Protein AF-A0A6J1DM94-F1 (afdb_monomer_lite)

Foldseek 3Di:
DPVVVVVVLVVVQPPPPDPVCVVVNVLSVLLVVLLVCLVPDDDQDDDDPPDDPVSVVVNVSNVVSVVSNVVVVVVVVVVVLCVVCVPPPDPVVSVVVCCVVVNDDD

pLDDT: mean 76.9, std 18.56, range [35.22, 96.5]

Organism: Momordica charantia (NCBI:txid3673)

Structure (mmCIF, N/CA/C/O backbone):
data_AF-A0A6J1DM94-F1
#
_entry.id   AF-A0A6J1DM94-F1
#
loop_
_atom_site.group_PDB
_atom_site.id
_atom_site.type_symbol
_atom_site.label_atom_id
_atom_site.label_alt_id
_atom_site.label_comp_id
_atom_site.label_asym_id
_atom_site.label_entity_id
_atom_site.label_seq_id
_atom_site.pdbx_PDB_ins_code
_atom_site.Cartn_x
_atom_site.Cartn_y
_atom_site.Cartn_z
_atom_site.occupancy
_atom_site.B_iso_or_equiv
_atom_site.auth_seq_id
_atom_site.auth_comp_id
_atom_site.auth_asym_id
_atom_site.auth_atom_id
_atom_site.pdbx_PDB_model_num
ATOM 1 N N . MET A 1 1 ? -13.763 -8.717 -6.427 1.00 50.00 1 MET A N 1
ATOM 2 C CA . MET A 1 1 ? -12.291 -8.577 -6.478 1.00 50.00 1 MET A CA 1
ATOM 3 C C . MET A 1 1 ? -11.715 -8.924 -5.111 1.00 50.00 1 MET A C 1
ATOM 5 O O . MET A 1 1 ? -11.850 -8.107 -4.218 1.00 50.00 1 MET A O 1
ATOM 9 N N . SER A 1 2 ? -11.125 -10.109 -4.915 1.00 45.06 2 SER A N 1
ATOM 10 C CA . SER A 1 2 ? -10.173 -10.337 -3.800 1.00 45.06 2 SER A CA 1
ATOM 11 C C . SER A 1 2 ? -9.368 -11.639 -3.939 1.00 45.06 2 SER A C 1
ATOM 13 O O . SER A 1 2 ? -8.265 -11.728 -3.411 1.00 45.06 2 SER A O 1
ATOM 15 N N . THR A 1 3 ? -9.842 -12.625 -4.708 1.00 46.22 3 THR A N 1
ATOM 16 C CA . THR A 1 3 ? -9.218 -13.958 -4.782 1.00 46.22 3 THR A CA 1
ATOM 17 C C . THR A 1 3 ? -7.807 -13.959 -5.362 1.00 46.22 3 THR A C 1
ATOM 19 O O . THR A 1 3 ? -6.963 -14.667 -4.834 1.00 46.22 3 THR A O 1
ATOM 22 N N . PHE A 1 4 ? -7.517 -13.137 -6.377 1.00 50.00 4 PHE A N 1
ATOM 23 C CA . PHE A 1 4 ? -6.198 -13.104 -7.029 1.00 50.00 4 PHE A CA 1
ATOM 24 C C . PHE A 1 4 ? -5.082 -12.553 -6.125 1.00 50.00 4 PHE A C 1
ATOM 26 O O . PHE A 1 4 ? -3.965 -13.066 -6.113 1.00 50.00 4 PHE A O 1
ATOM 33 N N . LEU A 1 5 ? -5.383 -11.514 -5.338 1.00 48.44 5 LEU A N 1
ATOM 34 C CA . LEU A 1 5 ? -4.414 -10.933 -4.403 1.00 48.44 5 LEU A CA 1
ATOM 35 C C . LEU A 1 5 ? -4.188 -11.869 -3.214 1.00 48.44 5 LEU A C 1
ATOM 37 O O . LEU A 1 5 ? -3.045 -12.120 -2.848 1.00 48.44 5 LEU A O 1
ATOM 41 N N . ILE A 1 6 ? -5.262 -12.455 -2.676 1.00 50.78 6 ILE A N 1
ATOM 42 C CA . ILE A 1 6 ? -5.180 -13.443 -1.594 1.00 50.78 6 ILE A CA 1
ATOM 43 C C . ILE A 1 6 ? -4.394 -14.681 -2.049 1.00 50.78 6 ILE A C 1
ATOM 45 O O . ILE A 1 6 ? -3.519 -15.144 -1.321 1.00 50.78 6 ILE A O 1
ATOM 49 N N . SER A 1 7 ? -4.640 -15.188 -3.264 1.00 55.09 7 SER A N 1
ATOM 50 C CA . SER A 1 7 ? -3.922 -16.349 -3.801 1.00 55.09 7 SER A CA 1
ATOM 51 C C . SER A 1 7 ? -2.446 -16.058 -4.051 1.00 55.09 7 SER A C 1
ATOM 53 O O . SER A 1 7 ? -1.611 -16.916 -3.787 1.00 55.09 7 SER A O 1
ATOM 55 N N . ARG A 1 8 ? -2.100 -14.850 -4.518 1.00 54.44 8 ARG A N 1
ATOM 56 C CA . ARG A 1 8 ? -0.701 -14.467 -4.753 1.00 54.44 8 ARG A CA 1
ATOM 57 C C . ARG A 1 8 ? 0.070 -14.318 -3.444 1.00 54.44 8 ARG A C 1
ATOM 59 O O . ARG A 1 8 ? 1.171 -14.836 -3.322 1.00 54.44 8 ARG A O 1
ATOM 66 N N . ILE A 1 9 ? -0.550 -13.705 -2.436 1.00 52.97 9 ILE A N 1
ATOM 67 C CA . ILE A 1 9 ? 0.041 -13.594 -1.099 1.00 52.97 9 ILE A CA 1
ATOM 68 C C . ILE A 1 9 ? 0.187 -14.973 -0.431 1.00 52.97 9 ILE A C 1
ATOM 70 O O . ILE A 1 9 ? 1.148 -15.211 0.294 1.00 52.97 9 ILE A O 1
ATOM 74 N N . ALA A 1 10 ? -0.744 -15.901 -0.666 1.00 54.00 10 ALA A N 1
ATOM 75 C CA . ALA A 1 10 ? -0.627 -17.275 -0.181 1.00 54.00 10 ALA A CA 1
ATOM 76 C C . ALA A 1 10 ? 0.478 -18.073 -0.899 1.00 54.00 10 ALA A C 1
ATOM 78 O O . ALA A 1 10 ? 1.124 -18.902 -0.263 1.00 54.00 10 ALA A O 1
ATOM 79 N N . ALA A 1 11 ? 0.717 -17.817 -2.189 1.00 53.78 11 ALA A N 1
ATOM 80 C CA . ALA A 1 11 ? 1.763 -18.483 -2.967 1.00 53.78 11 ALA A CA 1
ATOM 81 C C . ALA A 1 11 ? 3.181 -18.094 -2.506 1.00 53.78 11 ALA A C 1
ATOM 83 O O . ALA A 1 11 ? 4.035 -18.969 -2.373 1.00 53.78 11 ALA A O 1
ATOM 84 N N . ASP A 1 12 ? 3.407 -16.823 -2.159 1.00 52.19 12 ASP A N 1
ATOM 85 C CA . ASP A 1 12 ? 4.698 -16.347 -1.630 1.00 52.19 12 ASP A CA 1
ATOM 86 C C . ASP A 1 12 ? 5.033 -16.916 -0.234 1.00 52.19 12 ASP A C 1
ATOM 88 O O . ASP A 1 12 ? 6.192 -16.920 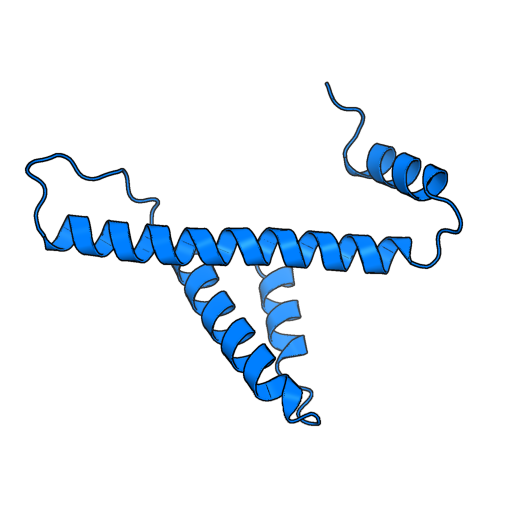0.181 1.00 52.19 12 ASP A O 1
ATOM 92 N N . LYS A 1 13 ? 4.045 -17.447 0.506 1.00 52.66 13 LYS A N 1
ATOM 93 C CA . LYS A 1 13 ? 4.226 -17.977 1.874 1.00 52.66 13 LYS A CA 1
ATOM 94 C C . LYS A 1 13 ? 4.994 -19.308 1.963 1.00 52.66 13 LYS A C 1
ATOM 96 O O . LYS A 1 13 ? 5.231 -19.759 3.083 1.00 52.66 13 LYS A O 1
ATOM 101 N N . LEU A 1 14 ? 5.374 -19.957 0.855 1.00 46.47 14 LEU A N 1
ATOM 102 C CA . LEU A 1 14 ? 5.842 -21.359 0.878 1.00 46.47 14 LEU A CA 1
ATOM 103 C C . LEU A 1 14 ? 7.280 -21.635 0.406 1.00 46.47 14 LEU A C 1
ATOM 105 O O . LEU A 1 14 ? 7.711 -22.786 0.459 1.00 46.47 14 LEU A O 1
ATOM 109 N N . THR A 1 15 ? 8.085 -20.637 0.036 1.00 44.75 15 THR A N 1
ATOM 110 C CA . THR A 1 15 ? 9.520 -20.865 -0.238 1.00 44.75 15 THR A CA 1
ATOM 111 C C . THR A 1 15 ? 10.370 -20.653 1.021 1.00 44.75 15 THR A C 1
ATOM 113 O O . THR A 1 15 ? 10.756 -19.538 1.365 1.00 44.75 15 THR A O 1
ATOM 116 N N . VAL A 1 16 ? 10.631 -21.766 1.712 1.00 41.66 16 VAL A N 1
ATOM 117 C CA . VAL A 1 16 ? 11.190 -21.928 3.075 1.00 41.66 16 VAL A CA 1
ATOM 118 C C . VAL A 1 16 ? 12.711 -21.675 3.229 1.00 41.66 16 VAL A C 1
ATOM 120 O O . VAL A 1 16 ? 13.234 -21.775 4.333 1.00 41.66 16 VAL A O 1
ATOM 123 N N . ASP A 1 17 ? 13.458 -21.285 2.194 1.00 39.88 17 ASP A N 1
ATOM 124 C CA . ASP A 1 17 ? 14.936 -21.409 2.204 1.00 39.88 17 ASP A CA 1
ATOM 125 C C . ASP A 1 17 ? 15.773 -20.184 2.664 1.00 39.88 17 ASP A C 1
ATOM 127 O O . ASP A 1 17 ? 16.960 -20.101 2.374 1.00 39.88 17 ASP A O 1
ATOM 131 N N . LYS A 1 18 ? 15.253 -19.165 3.366 1.00 44.81 18 LYS A N 1
ATOM 132 C CA . LYS A 1 18 ? 16.121 -18.016 3.742 1.00 44.81 18 LYS A CA 1
ATOM 133 C C . LYS A 1 18 ? 15.816 -17.451 5.134 1.00 44.81 18 LYS A C 1
ATOM 135 O O . LYS A 1 18 ? 14.758 -16.900 5.389 1.00 44.81 18 LYS A O 1
ATOM 140 N N . TYR A 1 19 ? 16.767 -17.536 6.065 1.00 38.94 19 TYR A N 1
AT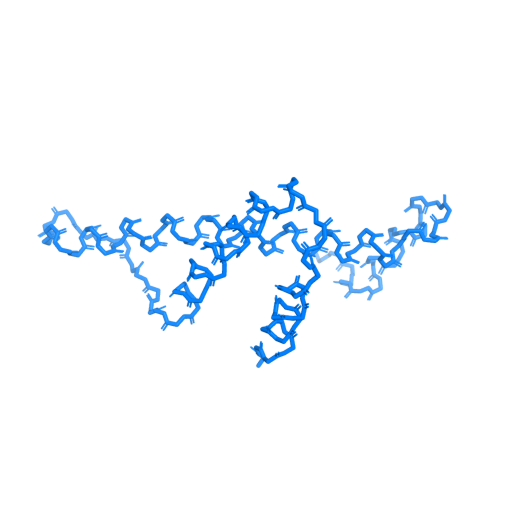OM 141 C CA . TYR A 1 19 ? 16.629 -17.017 7.441 1.00 38.94 19 TYR A CA 1
ATOM 142 C C . TYR A 1 19 ? 16.387 -15.483 7.552 1.00 38.94 19 TYR A C 1
ATOM 144 O O . TYR A 1 19 ? 15.648 -15.079 8.450 1.00 38.94 19 TYR A O 1
ATOM 152 N N . PRO A 1 20 ? 16.880 -14.607 6.639 1.00 44.25 20 PRO A N 1
ATOM 153 C CA . PRO A 1 20 ? 16.437 -13.204 6.549 1.00 44.25 20 PRO A CA 1
ATOM 154 C C . PRO A 1 20 ? 14.945 -13.065 6.210 1.00 44.25 20 PRO A C 1
ATOM 156 O O . PRO A 1 20 ? 14.306 -12.085 6.588 1.00 44.25 20 PRO A O 1
ATOM 159 N N . THR A 1 21 ? 14.388 -14.075 5.541 1.00 43.66 21 THR A N 1
ATOM 160 C CA . THR A 1 21 ? 12.999 -14.155 5.086 1.00 43.66 21 THR A CA 1
ATOM 161 C C . THR A 1 21 ? 12.031 -14.424 6.232 1.00 43.66 21 THR A C 1
ATOM 163 O O . THR A 1 21 ? 10.863 -14.094 6.102 1.00 43.66 21 THR A O 1
ATOM 166 N N . SER A 1 22 ? 12.464 -14.924 7.399 1.00 35.22 22 SER A N 1
ATOM 167 C CA . SER A 1 22 ? 11.537 -15.144 8.524 1.00 35.22 22 SER A CA 1
ATOM 168 C C . SER A 1 22 ? 10.988 -13.829 9.094 1.00 35.22 22 SER A C 1
ATOM 170 O O . SER A 1 22 ? 9.805 -13.754 9.423 1.00 35.22 22 SER A O 1
ATOM 172 N N . LYS A 1 23 ? 11.805 -12.762 9.128 1.00 38.06 23 LYS A N 1
ATOM 173 C CA . LYS A 1 23 ? 11.386 -11.419 9.564 1.00 38.06 23 LYS A CA 1
ATOM 174 C C . LYS A 1 23 ? 10.450 -10.772 8.544 1.00 38.06 23 LYS A C 1
ATOM 176 O O . LYS A 1 23 ? 9.450 -10.180 8.941 1.00 38.06 23 LYS A O 1
ATOM 181 N N . THR A 1 24 ? 10.736 -10.947 7.255 1.00 52.44 24 THR A N 1
ATOM 182 C CA . THR A 1 24 ? 9.884 -10.502 6.143 1.00 52.44 24 THR A CA 1
ATOM 183 C C . THR A 1 24 ? 8.576 -11.291 6.069 1.00 52.44 24 THR A C 1
ATOM 185 O O . THR A 1 24 ? 7.533 -10.707 5.798 1.00 52.44 24 THR A O 1
ATOM 188 N N . ASN A 1 25 ? 8.591 -12.582 6.402 1.00 47.12 25 ASN A N 1
ATOM 189 C CA . ASN A 1 25 ? 7.413 -13.448 6.443 1.00 47.12 25 ASN A CA 1
ATOM 190 C C . ASN A 1 25 ? 6.524 -13.127 7.640 1.00 47.12 25 ASN A C 1
ATOM 192 O O . ASN A 1 25 ? 5.314 -13.048 7.480 1.00 47.12 25 ASN A O 1
ATOM 196 N N . LEU A 1 26 ? 7.096 -12.880 8.823 1.00 54.56 26 LEU A N 1
ATOM 197 C CA . LEU A 1 26 ? 6.338 -12.405 9.984 1.00 54.56 26 LEU A CA 1
ATOM 198 C C . LEU A 1 26 ? 5.732 -11.029 9.720 1.00 54.56 26 LEU A C 1
ATOM 200 O O . LEU A 1 26 ? 4.552 -10.828 9.996 1.00 54.56 26 LEU A O 1
ATOM 204 N N . SER A 1 27 ? 6.494 -10.100 9.132 1.00 56.72 27 SER A N 1
ATOM 205 C CA . SER A 1 27 ? 5.945 -8.802 8.742 1.00 56.72 27 SER A CA 1
ATOM 206 C C . SER A 1 27 ? 4.872 -8.940 7.664 1.00 56.72 27 SER A C 1
ATOM 208 O O . SER A 1 27 ? 3.851 -8.279 7.767 1.00 56.72 27 SER A O 1
ATOM 210 N N . ALA A 1 28 ? 5.044 -9.830 6.683 1.00 61.19 28 ALA A N 1
ATOM 211 C CA . ALA A 1 28 ? 4.048 -10.085 5.647 1.00 61.19 28 ALA A CA 1
ATOM 212 C C . ALA A 1 28 ? 2.784 -10.742 6.220 1.00 61.19 28 ALA A C 1
ATOM 214 O O . ALA A 1 28 ? 1.685 -10.333 5.877 1.00 61.19 28 ALA A O 1
ATOM 215 N N . ILE A 1 29 ? 2.906 -11.710 7.133 1.00 60.91 29 ILE A N 1
ATOM 216 C CA . ILE A 1 29 ? 1.768 -12.362 7.797 1.00 60.91 29 ILE A CA 1
ATOM 217 C C . ILE A 1 29 ? 0.996 -11.362 8.661 1.00 60.91 29 ILE A C 1
ATOM 219 O O . ILE A 1 29 ? -0.225 -11.302 8.552 1.00 60.91 29 ILE A O 1
ATOM 223 N N . LEU A 1 30 ? 1.689 -10.556 9.472 1.00 65.50 30 LEU A N 1
ATOM 224 C CA . LEU A 1 30 ? 1.057 -9.517 10.292 1.00 65.50 30 LEU A CA 1
ATOM 225 C C . LEU A 1 30 ? 0.367 -8.460 9.425 1.00 65.50 30 LEU A C 1
ATOM 227 O O . LEU A 1 30 ? -0.726 -8.012 9.743 1.00 65.50 30 LEU A O 1
ATOM 231 N N . VAL A 1 31 ? 0.979 -8.098 8.300 1.00 71.81 31 VAL A N 1
ATOM 232 C CA . VAL A 1 31 ? 0.392 -7.173 7.332 1.00 71.81 31 VAL A CA 1
ATOM 233 C C . VAL A 1 31 ? -0.814 -7.781 6.614 1.00 71.81 31 VAL A C 1
ATOM 235 O O . VAL A 1 31 ? -1.756 -7.055 6.323 1.00 71.81 31 VAL A O 1
ATOM 238 N N . VAL A 1 32 ? -0.830 -9.093 6.361 1.00 77.00 32 VAL A N 1
ATOM 239 C CA . VAL A 1 32 ? -1.994 -9.798 5.801 1.00 77.00 32 VAL A CA 1
ATOM 240 C C . VAL A 1 32 ? -3.149 -9.845 6.787 1.00 77.00 32 VAL A C 1
ATOM 242 O O . VAL A 1 32 ? -4.285 -9.667 6.364 1.00 77.00 32 VAL A O 1
ATOM 245 N N . ASP A 1 33 ? -2.874 -10.058 8.073 1.00 82.25 33 ASP A N 1
ATOM 246 C CA . ASP A 1 33 ? -3.898 -10.032 9.121 1.00 82.25 33 ASP A CA 1
ATOM 247 C C . ASP A 1 33 ? -4.479 -8.622 9.295 1.00 82.25 33 ASP A C 1
ATOM 249 O O . ASP A 1 33 ? -5.692 -8.444 9.217 1.00 82.25 33 ASP A O 1
ATOM 253 N N . ASP A 1 34 ? -3.619 -7.600 9.401 1.00 86.12 34 ASP A N 1
ATOM 254 C CA . ASP A 1 34 ? -4.034 -6.192 9.465 1.00 86.12 34 ASP A CA 1
ATOM 255 C C . ASP A 1 34 ? -4.806 -5.772 8.193 1.00 86.12 3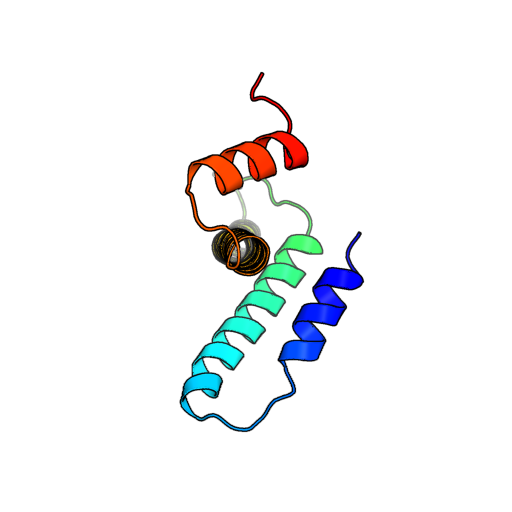4 ASP A C 1
ATOM 257 O O . ASP A 1 34 ? -5.802 -5.054 8.276 1.00 86.12 34 ASP A O 1
ATOM 261 N N . LEU A 1 35 ? -4.386 -6.237 7.008 1.00 84.12 35 LEU A N 1
ATOM 262 C CA . LEU A 1 35 ? -5.080 -5.985 5.743 1.00 84.12 35 LEU A CA 1
ATOM 263 C C . LEU A 1 35 ? -6.439 -6.687 5.698 1.00 84.12 35 LEU A C 1
ATOM 265 O O . LEU A 1 35 ? -7.422 -6.064 5.311 1.00 84.12 35 LEU A O 1
ATOM 269 N N . TYR A 1 36 ? -6.506 -7.959 6.091 1.00 87.12 36 TYR A N 1
ATOM 270 C CA . TYR A 1 36 ? -7.758 -8.709 6.146 1.00 87.12 36 TYR A CA 1
ATOM 271 C C . TYR A 1 36 ? -8.738 -8.032 7.101 1.00 87.12 36 TYR A C 1
ATOM 273 O O . TYR A 1 36 ? -9.852 -7.718 6.696 1.00 87.12 36 TYR A O 1
ATOM 281 N N . PHE A 1 37 ? -8.281 -7.699 8.309 1.00 87.75 37 PHE A N 1
ATOM 282 C CA . PHE A 1 37 ? -9.053 -6.976 9.311 1.00 87.75 37 PHE A CA 1
ATOM 283 C C . PHE A 1 37 ? -9.646 -5.674 8.754 1.00 87.75 37 PHE A C 1
ATOM 285 O O . PHE A 1 37 ? -10.842 -5.440 8.881 1.00 87.75 37 PHE A O 1
ATOM 292 N N . VAL A 1 38 ? -8.849 -4.847 8.071 1.00 89.50 38 VAL A N 1
ATOM 293 C CA . VAL A 1 38 ? -9.319 -3.573 7.490 1.00 89.50 38 VAL A CA 1
ATOM 294 C C . VAL A 1 38 ? -10.294 -3.774 6.325 1.00 89.50 38 VAL A C 1
ATOM 296 O O . VAL A 1 38 ? -11.152 -2.924 6.104 1.00 89.50 38 VAL A O 1
ATOM 299 N N . LEU A 1 39 ? -10.167 -4.870 5.571 1.00 85.50 39 LEU A N 1
ATOM 300 C CA . LEU A 1 39 ? -11.043 -5.183 4.438 1.00 85.50 39 LEU A CA 1
ATOM 301 C C . LEU A 1 39 ? -12.369 -5.832 4.855 1.00 85.50 39 LEU A C 1
ATOM 303 O O . LEU A 1 39 ? -13.337 -5.733 4.101 1.00 85.50 39 LEU A O 1
ATOM 307 N N . THR A 1 40 ? -12.419 -6.518 6.001 1.00 85.88 40 THR A N 1
ATOM 308 C CA . THR A 1 40 ? -13.630 -7.201 6.482 1.00 85.88 40 THR A CA 1
ATOM 309 C C . THR A 1 40 ? -14.400 -6.416 7.528 1.00 85.88 40 THR A C 1
ATOM 311 O O . THR A 1 40 ? -15.621 -6.539 7.594 1.00 85.88 40 THR A O 1
ATOM 314 N N . GLU A 1 41 ? -13.716 -5.624 8.351 1.00 85.75 41 GLU A N 1
ATOM 315 C CA . GLU A 1 41 ? -14.374 -4.786 9.347 1.00 85.75 41 GLU A CA 1
ATOM 316 C C . GLU A 1 41 ? -14.955 -3.525 8.711 1.00 85.75 41 GLU A C 1
ATOM 318 O O . GLU A 1 41 ? -14.364 -2.917 7.815 1.00 85.75 41 GLU A O 1
ATOM 323 N N . ALA A 1 42 ? -16.115 -3.099 9.212 1.00 77.88 42 ALA A N 1
ATOM 324 C CA . ALA A 1 42 ? -16.730 -1.855 8.776 1.00 77.88 42 ALA A CA 1
ATOM 325 C C . ALA A 1 42 ? -15.789 -0.665 9.029 1.00 77.88 42 ALA A C 1
ATOM 327 O O . ALA A 1 42 ? -15.103 -0.595 10.051 1.00 77.88 42 ALA A O 1
ATOM 328 N N . TYR A 1 43 ? -15.796 0.305 8.112 1.00 78.75 43 TYR A N 1
ATOM 329 C CA . TYR A 1 43 ? -15.105 1.573 8.324 1.00 78.75 43 TYR A CA 1
ATOM 330 C C . TYR A 1 43 ? -15.641 2.247 9.592 1.00 78.75 43 TYR A C 1
ATOM 332 O O . TYR A 1 43 ? -16.820 2.603 9.672 1.00 78.75 43 TYR A O 1
ATOM 340 N N . LEU A 1 44 ? -14.770 2.431 10.583 1.00 80.25 44 LEU A N 1
ATOM 341 C CA . LEU A 1 44 ? -15.126 3.104 11.826 1.00 80.25 44 LEU A CA 1
ATOM 342 C C . LEU A 1 44 ? -14.987 4.618 11.645 1.00 80.25 44 LEU A C 1
ATOM 344 O O . LEU A 1 44 ? -13.905 5.129 11.349 1.00 80.25 44 LEU A O 1
ATOM 348 N N . LYS A 1 45 ? -16.086 5.349 11.858 1.00 84.25 45 LYS A N 1
ATOM 349 C CA . LYS A 1 45 ? -16.057 6.811 11.981 1.00 84.25 45 LYS A CA 1
ATOM 350 C C . LYS A 1 45 ? -15.273 7.194 13.241 1.00 84.25 45 LYS A C 1
ATOM 352 O O . LYS A 1 45 ? -15.304 6.466 14.233 1.00 84.25 45 LYS A O 1
ATOM 357 N N . ALA A 1 46 ? -14.599 8.344 13.199 1.00 89.19 46 ALA A N 1
ATOM 358 C CA . ALA A 1 46 ? -13.938 8.891 14.377 1.00 89.19 46 ALA A CA 1
ATOM 359 C C . ALA A 1 46 ? -14.940 9.011 15.546 1.00 89.19 46 ALA A C 1
ATOM 361 O O . ALA A 1 46 ? -16.042 9.529 15.332 1.00 89.19 46 ALA A O 1
ATOM 362 N N . PRO A 1 47 ? -14.586 8.514 16.744 1.00 89.88 47 PRO A N 1
ATOM 363 C CA . PRO A 1 47 ? -15.457 8.578 17.909 1.00 89.88 47 PRO A CA 1
ATOM 364 C C . PRO A 1 47 ? -15.712 10.026 18.344 1.00 89.88 47 PRO A C 1
ATOM 366 O O . PRO A 1 47 ? -14.830 10.880 18.236 1.00 89.88 47 PRO A O 1
ATOM 369 N N . GLU A 1 48 ? -16.916 10.287 18.856 1.00 92.12 48 GLU A N 1
ATOM 370 C CA . GLU A 1 48 ? -17.263 11.559 19.499 1.00 92.12 48 GLU A CA 1
ATOM 371 C C . GLU A 1 48 ? -16.599 11.678 20.882 1.00 92.12 48 GLU A C 1
ATOM 373 O O . GLU A 1 48 ? -16.091 10.700 21.436 1.00 92.12 48 GLU A O 1
ATOM 378 N N . SER A 1 49 ? -16.562 12.888 21.447 1.00 90.25 49 SER A N 1
ATOM 379 C CA . SER A 1 49 ? -15.844 13.161 22.703 1.00 90.25 49 SER A CA 1
ATOM 380 C C . SER A 1 49 ? -16.390 12.402 23.918 1.00 90.25 49 SER A C 1
ATOM 382 O O . SER A 1 49 ? -15.669 12.224 24.896 1.00 90.25 49 SER A O 1
ATOM 384 N N . ASP A 1 50 ? -17.648 11.971 23.868 1.00 93.75 50 ASP A N 1
ATOM 385 C CA . ASP A 1 50 ? -18.339 11.196 24.902 1.00 93.75 50 ASP A CA 1
ATOM 386 C C . ASP A 1 50 ? -18.332 9.677 24.630 1.00 93.75 50 ASP A C 1
ATOM 388 O O . ASP A 1 50 ? -18.928 8.901 25.382 1.00 93.75 50 ASP A O 1
ATOM 392 N N . ALA A 1 51 ? -17.633 9.226 23.582 1.00 91.81 51 ALA A N 1
ATOM 393 C CA . ALA A 1 51 ? -17.579 7.8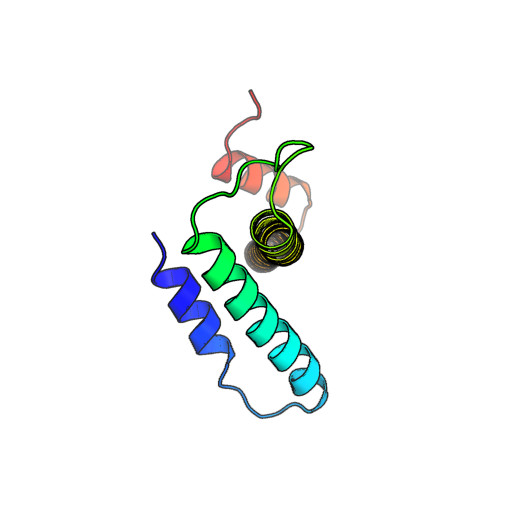21 23.214 1.00 91.81 51 ALA A CA 1
ATOM 394 C C . ALA A 1 51 ? -16.960 6.946 24.315 1.00 91.81 51 ALA A C 1
ATOM 396 O O . ALA A 1 51 ? -16.021 7.314 25.029 1.00 91.81 51 ALA A O 1
ATOM 397 N N . THR A 1 52 ? -17.461 5.714 24.419 1.00 94.75 52 THR A N 1
ATOM 398 C CA . THR A 1 52 ? -16.933 4.748 25.386 1.00 94.75 52 THR A CA 1
ATOM 399 C C . THR A 1 52 ? -15.489 4.362 25.057 1.00 94.75 52 THR A C 1
ATOM 401 O O . THR A 1 52 ? -15.084 4.301 23.893 1.00 94.75 52 THR A O 1
ATOM 404 N N . LYS A 1 53 ? -14.716 3.982 26.085 1.00 94.31 53 LYS A N 1
ATOM 405 C CA . LYS A 1 53 ? -13.342 3.473 25.907 1.00 94.31 53 LYS A CA 1
ATOM 406 C C . LYS A 1 53 ? -13.262 2.300 24.925 1.00 94.31 53 LYS A C 1
ATOM 408 O O . LYS A 1 53 ? -12.262 2.167 24.228 1.00 94.31 53 LYS A O 1
ATOM 413 N N . PHE A 1 54 ? -14.302 1.468 24.867 1.00 92.19 54 PHE A N 1
ATOM 414 C CA . PHE A 1 54 ? -14.381 0.348 23.931 1.00 92.19 54 PHE A CA 1
ATOM 415 C C . PHE A 1 54 ? -14.418 0.830 22.475 1.00 92.19 54 PHE A C 1
ATOM 417 O O . PHE A 1 54 ? -13.630 0.359 21.657 1.00 92.19 54 PHE A O 1
ATOM 424 N N . VAL A 1 55 ? -15.272 1.812 22.167 1.00 89.88 55 VAL A N 1
ATOM 425 C CA . VAL A 1 55 ? -15.378 2.400 20.822 1.00 89.88 55 VAL A CA 1
ATOM 426 C C . VAL A 1 55 ? -14.067 3.085 20.431 1.00 89.88 55 VAL A C 1
ATOM 428 O O . VAL A 1 55 ? -13.558 2.855 19.335 1.00 89.88 55 VAL A O 1
ATOM 431 N N . CYS A 1 56 ? -13.464 3.850 21.346 1.00 92.38 56 CYS A N 1
ATOM 432 C CA . CYS A 1 56 ? -12.164 4.479 21.109 1.00 92.38 56 CYS A CA 1
ATOM 433 C C . CYS A 1 56 ? -11.054 3.448 20.851 1.00 92.38 56 CYS A C 1
ATOM 435 O O . CYS A 1 56 ? -10.260 3.625 19.931 1.00 92.38 56 CYS A O 1
ATOM 437 N N . GLY A 1 57 ? -11.017 2.351 21.615 1.00 93.50 57 GLY A N 1
ATOM 438 C CA . GLY A 1 57 ? -10.038 1.277 21.428 1.00 93.50 57 GLY A CA 1
ATOM 439 C C . GLY A 1 57 ? -10.215 0.515 20.111 1.00 93.50 57 GLY A C 1
ATOM 440 O O . GLY A 1 57 ? -9.228 0.188 19.452 1.00 93.50 57 GLY A O 1
ATOM 441 N N . ALA A 1 58 ? -11.459 0.270 19.689 1.00 91.06 58 ALA A N 1
ATOM 442 C CA . ALA A 1 58 ? -11.749 -0.339 18.392 1.00 91.06 58 ALA A CA 1
ATOM 443 C C . ALA A 1 58 ? -11.296 0.565 17.232 1.00 91.06 58 ALA A C 1
ATOM 445 O O . ALA A 1 58 ? -10.644 0.092 16.299 1.00 91.06 58 ALA A O 1
ATOM 446 N N . TYR A 1 59 ? -11.573 1.870 17.325 1.00 92.88 59 TYR A N 1
ATOM 447 C CA . TYR A 1 59 ? -11.125 2.858 16.345 1.00 92.88 59 TYR A CA 1
ATOM 448 C C . TYR A 1 59 ? -9.592 2.961 16.279 1.00 92.88 59 TYR A C 1
ATOM 450 O O . TYR A 1 59 ? -9.020 2.945 15.189 1.00 92.88 59 TYR A O 1
ATOM 458 N N . ASP A 1 60 ? -8.902 3.005 17.421 1.00 93.69 60 ASP A N 1
ATOM 459 C CA . ASP A 1 60 ? -7.433 3.038 17.471 1.00 93.69 60 ASP A CA 1
ATOM 460 C C . ASP A 1 60 ? -6.809 1.783 16.834 1.00 93.69 60 ASP A C 1
ATOM 462 O O . ASP A 1 60 ? -5.929 1.869 15.973 1.00 93.69 60 ASP A O 1
ATOM 466 N N . ARG A 1 61 ? -7.336 0.594 17.160 1.00 92.38 61 ARG A N 1
ATOM 467 C CA . ARG A 1 61 ? -6.893 -0.658 16.529 1.00 92.38 61 ARG A CA 1
ATOM 468 C C . ARG A 1 61 ? -7.073 -0.611 15.012 1.00 92.38 61 ARG A C 1
ATOM 470 O O . ARG A 1 61 ? -6.145 -0.956 14.279 1.00 92.38 61 ARG A O 1
ATOM 477 N N . TRP A 1 62 ? -8.247 -0.189 14.545 1.00 93.75 62 TRP A N 1
ATOM 478 C CA . TRP A 1 62 ? -8.557 -0.127 13.119 1.00 93.75 62 TRP A CA 1
ATOM 479 C C . TRP A 1 62 ? -7.696 0.889 12.378 1.00 93.75 62 TRP A C 1
ATOM 481 O O . TRP A 1 62 ? -7.131 0.564 11.338 1.00 93.75 62 TRP A O 1
ATOM 491 N N . THR A 1 63 ? -7.497 2.087 12.924 1.00 92.81 63 THR A N 1
ATOM 492 C CA . THR A 1 63 ? -6.640 3.108 12.299 1.00 92.81 63 THR A CA 1
ATOM 493 C C . THR A 1 63 ? -5.177 2.672 12.215 1.00 92.81 63 THR A C 1
ATOM 495 O O . THR A 1 63 ? -4.518 2.915 11.194 1.00 92.81 63 THR A O 1
ATOM 498 N N . LYS A 1 64 ? -4.669 1.961 13.229 1.00 91.75 64 LYS A N 1
ATOM 499 C CA . LYS A 1 64 ? -3.323 1.376 13.213 1.00 91.75 64 LYS A CA 1
ATOM 500 C C . LYS A 1 64 ? -3.183 0.274 12.160 1.00 91.75 64 LYS A C 1
ATOM 502 O O . LYS A 1 64 ? -2.201 0.278 11.415 1.00 91.75 64 LYS A O 1
ATOM 507 N N . ALA A 1 65 ? -4.155 -0.634 12.072 1.00 90.62 65 ALA A N 1
ATOM 508 C CA . ALA A 1 65 ? -4.185 -1.676 11.045 1.00 90.62 65 ALA A CA 1
ATOM 509 C C . ALA A 1 65 ? -4.283 -1.062 9.636 1.00 90.62 65 ALA A C 1
ATOM 511 O O . ALA A 1 65 ? -3.478 -1.382 8.763 1.00 90.62 65 ALA A O 1
ATOM 512 N N . ASN A 1 66 ? -5.174 -0.085 9.441 1.00 91.00 66 ASN A N 1
ATOM 513 C CA . ASN A 1 66 ? -5.358 0.627 8.176 1.00 91.00 66 ASN A CA 1
ATOM 514 C C . ASN A 1 66 ? -4.083 1.348 7.726 1.00 91.00 66 ASN A C 1
ATOM 516 O O . ASN A 1 66 ? -3.715 1.285 6.556 1.00 91.00 66 ASN A O 1
ATOM 520 N N . SER A 1 67 ? -3.362 1.993 8.645 1.00 90.06 67 SER A N 1
ATOM 521 C CA . SER A 1 67 ? -2.098 2.664 8.311 1.00 90.06 67 SER A CA 1
ATOM 522 C C . SER A 1 67 ? -1.058 1.687 7.750 1.00 90.06 67 SER A C 1
ATOM 524 O O . SER A 1 67 ? -0.409 1.984 6.746 1.00 90.06 67 SER A O 1
ATOM 526 N N . LYS A 1 68 ? -0.939 0.493 8.343 1.00 86.00 68 LYS A N 1
ATOM 527 C CA . LYS A 1 68 ? -0.036 -0.556 7.850 1.00 86.00 68 LYS A CA 1
ATOM 528 C C . LYS A 1 68 ? -0.518 -1.160 6.530 1.00 86.00 68 LYS A C 1
ATOM 530 O O . LYS A 1 68 ? 0.278 -1.319 5.607 1.00 86.00 68 LYS A O 1
ATOM 535 N N . ALA A 1 69 ? -1.814 -1.454 6.427 1.00 85.12 69 ALA A N 1
ATOM 536 C CA . ALA A 1 69 ? -2.429 -2.009 5.226 1.00 85.12 69 ALA A CA 1
ATOM 537 C C . ALA A 1 69 ? -2.229 -1.080 4.017 1.00 85.12 69 ALA A C 1
ATOM 539 O O . ALA A 1 69 ? -1.817 -1.533 2.950 1.00 85.12 69 ALA A O 1
ATOM 540 N N . ARG A 1 70 ? -2.419 0.236 4.198 1.00 87.62 70 ARG A N 1
ATOM 541 C CA . ARG A 1 70 ? -2.156 1.251 3.165 1.00 87.62 70 ARG A CA 1
ATOM 542 C C . ARG A 1 70 ? -0.707 1.237 2.692 1.00 87.62 70 ARG A C 1
ATOM 544 O O . ARG A 1 70 ? -0.472 1.239 1.487 1.00 87.62 70 ARG A O 1
ATOM 551 N N . PHE A 1 71 ? 0.252 1.212 3.619 1.00 83.44 71 PHE A N 1
ATOM 552 C CA . PHE A 1 71 ? 1.672 1.156 3.267 1.00 83.44 71 PHE A CA 1
ATOM 553 C C . PHE A 1 71 ? 1.995 -0.093 2.441 1.00 83.44 71 PHE A C 1
ATOM 555 O O . PHE A 1 71 ? 2.664 0.003 1.416 1.00 83.44 71 PHE A O 1
ATOM 562 N N . TYR A 1 72 ? 1.463 -1.249 2.839 1.00 81.88 72 TYR A N 1
ATOM 563 C CA . TYR A 1 72 ? 1.683 -2.494 2.112 1.00 81.88 72 TYR A CA 1
ATOM 564 C C . TYR A 1 72 ? 1.063 -2.501 0.719 1.00 81.88 72 TYR A C 1
ATOM 566 O O . TYR A 1 72 ? 1.732 -2.886 -0.235 1.00 81.88 72 TYR A O 1
ATOM 574 N N . VAL A 1 73 ? -0.188 -2.051 0.577 1.00 80.88 73 VAL A N 1
ATOM 575 C CA . VAL A 1 73 ? -0.844 -1.966 -0.735 1.00 80.88 73 VAL A CA 1
ATOM 576 C C . VAL A 1 73 ? -0.008 -1.101 -1.676 1.00 80.88 73 VAL A C 1
ATOM 578 O O . VAL A 1 73 ? 0.312 -1.546 -2.777 1.00 80.88 73 VAL A O 1
ATOM 581 N N . LEU A 1 74 ? 0.432 0.078 -1.224 1.00 83.94 74 LEU A N 1
ATOM 582 C CA . LEU A 1 74 ? 1.286 0.962 -2.020 1.00 83.94 74 LEU A CA 1
ATOM 583 C C . LEU A 1 74 ? 2.634 0.318 -2.364 1.00 83.94 74 LEU A C 1
ATOM 585 O O . LEU A 1 74 ? 3.032 0.343 -3.525 1.00 83.94 74 LEU A O 1
ATOM 589 N N . ALA A 1 75 ? 3.309 -0.302 -1.394 1.00 79.44 75 ALA A N 1
ATOM 590 C CA . ALA A 1 75 ? 4.571 -0.999 -1.633 1.00 79.44 75 ALA A CA 1
ATOM 591 C C . ALA A 1 75 ? 4.412 -2.142 -2.650 1.00 79.44 75 ALA A C 1
ATOM 593 O O . ALA A 1 75 ? 5.228 -2.275 -3.555 1.00 79.44 75 ALA A O 1
ATOM 594 N N . SER A 1 76 ? 3.331 -2.920 -2.548 1.00 78.69 76 SER A N 1
ATOM 595 C CA . SER A 1 76 ? 3.045 -4.032 -3.459 1.00 78.69 76 SER A CA 1
ATOM 596 C C . SER A 1 76 ? 2.725 -3.567 -4.883 1.00 78.69 76 SER A C 1
ATOM 598 O O . SER A 1 76 ? 3.144 -4.210 -5.841 1.00 78.69 76 SER A O 1
ATOM 600 N N . ILE A 1 77 ? 2.021 -2.440 -5.044 1.00 82.19 77 ILE A N 1
ATOM 601 C CA . ILE A 1 77 ? 1.770 -1.837 -6.359 1.00 82.19 77 ILE A CA 1
ATOM 602 C C . ILE A 1 77 ? 3.091 -1.356 -6.955 1.00 82.19 77 ILE A C 1
ATOM 604 O O . ILE A 1 77 ? 3.378 -1.670 -8.107 1.00 82.19 77 ILE A O 1
ATOM 608 N N . SER A 1 78 ? 3.912 -0.651 -6.171 1.00 81.50 78 SER A N 1
ATOM 609 C CA . SER A 1 78 ? 5.231 -0.188 -6.610 1.00 81.50 78 SER A CA 1
ATOM 610 C C . SER A 1 78 ? 6.130 -1.342 -7.046 1.00 81.50 78 SER A C 1
ATOM 612 O O . SER A 1 78 ? 6.752 -1.247 -8.097 1.00 81.50 78 SER A O 1
ATOM 614 N N . ASP A 1 79 ? 6.157 -2.445 -6.295 1.00 80.50 79 ASP A N 1
ATOM 615 C CA . ASP A 1 79 ? 6.927 -3.643 -6.638 1.00 80.50 79 ASP A CA 1
ATOM 616 C C . ASP A 1 79 ? 6.438 -4.294 -7.943 1.00 80.50 79 ASP A C 1
ATOM 618 O O . ASP A 1 79 ? 7.224 -4.580 -8.844 1.00 80.50 79 ASP A O 1
ATOM 622 N N . VAL A 1 80 ? 5.122 -4.446 -8.118 1.00 82.31 80 VAL A N 1
ATOM 623 C CA . VAL A 1 80 ? 4.552 -4.974 -9.370 1.00 82.31 80 VAL A CA 1
ATOM 624 C C . VAL A 1 80 ? 4.863 -4.071 -10.558 1.00 82.31 80 VAL A C 1
ATOM 626 O O . VAL A 1 80 ? 5.174 -4.571 -11.640 1.00 82.31 80 VAL A O 1
ATOM 629 N N . LEU A 1 81 ? 4.776 -2.750 -10.382 1.00 87.19 81 LEU A N 1
ATOM 630 C CA . LEU A 1 81 ? 5.119 -1.800 -11.433 1.00 87.19 81 LEU A CA 1
ATOM 631 C C . LEU A 1 81 ? 6.615 -1.854 -11.746 1.00 87.19 81 LEU A C 1
ATOM 633 O O . LEU A 1 81 ? 6.957 -1.910 -12.922 1.00 87.19 81 LEU A O 1
ATOM 637 N N . ALA A 1 82 ? 7.488 -1.911 -10.742 1.00 85.75 82 ALA A N 1
ATOM 638 C CA . ALA A 1 82 ? 8.927 -2.041 -10.945 1.00 85.75 82 ALA A CA 1
ATOM 639 C C . ALA A 1 82 ? 9.258 -3.304 -11.755 1.00 85.75 82 ALA A C 1
ATOM 641 O O . ALA A 1 82 ? 9.875 -3.197 -12.811 1.00 85.75 82 ALA A O 1
ATOM 642 N N . ASN A 1 83 ? 8.738 -4.465 -11.345 1.00 84.62 83 ASN A N 1
ATOM 643 C CA . ASN A 1 83 ? 8.941 -5.734 -12.049 1.00 84.62 83 ASN A CA 1
ATOM 644 C C . ASN A 1 83 ? 8.402 -5.701 -13.490 1.00 84.62 83 ASN A C 1
ATOM 646 O O . ASN A 1 83 ? 9.054 -6.157 -14.425 1.00 84.62 83 ASN A O 1
ATOM 650 N N . LYS A 1 84 ? 7.214 -5.123 -13.714 1.00 88.50 84 LYS A N 1
ATOM 651 C CA . LYS A 1 84 ? 6.616 -5.040 -15.058 1.00 88.50 84 LYS A CA 1
ATOM 652 C C . LYS A 1 84 ? 7.411 -4.147 -16.018 1.00 88.50 84 LYS A C 1
ATOM 654 O O . LYS A 1 84 ? 7.343 -4.352 -17.228 1.00 88.50 84 LYS A O 1
ATOM 659 N N . HIS A 1 85 ? 8.128 -3.156 -15.494 1.00 93.62 85 HIS A N 1
ATOM 660 C CA . HIS A 1 85 ? 8.855 -2.167 -16.291 1.00 93.62 85 HIS A CA 1
ATOM 661 C C . HIS A 1 85 ? 10.379 -2.345 -16.214 1.00 93.62 85 HIS A C 1
ATOM 663 O O . HIS A 1 85 ? 11.101 -1.536 -16.787 1.00 93.62 85 HIS A O 1
ATOM 669 N N . GLU A 1 86 ? 10.871 -3.411 -15.574 1.00 92.56 86 GLU A N 1
ATOM 670 C CA . GLU A 1 86 ? 12.303 -3.701 -15.400 1.00 92.56 86 GLU A CA 1
ATOM 671 C C . GLU A 1 86 ? 13.050 -3.792 -16.740 1.00 92.56 86 GLU A C 1
ATOM 673 O O . GLU A 1 86 ? 14.185 -3.344 -16.865 1.00 92.56 86 GLU A O 1
ATOM 678 N N . ILE A 1 87 ? 12.384 -4.315 -17.774 1.00 93.00 87 ILE A N 1
ATOM 679 C CA . ILE A 1 87 ? 12.954 -4.472 -19.120 1.00 93.00 87 ILE A CA 1
ATOM 680 C C . ILE A 1 87 ? 12.966 -3.174 -19.944 1.00 93.00 87 ILE A C 1
ATOM 682 O O . ILE A 1 87 ? 13.473 -3.161 -21.067 1.00 93.00 87 ILE A O 1
ATOM 686 N N . MET A 1 88 ? 12.364 -2.092 -19.443 1.00 95.56 88 MET A N 1
ATOM 687 C CA . MET A 1 88 ? 12.321 -0.818 -20.156 1.00 95.56 88 MET A CA 1
ATOM 688 C C . MET A 1 88 ? 13.620 -0.049 -19.941 1.00 95.56 88 MET A C 1
ATOM 690 O O . MET A 1 88 ? 14.075 0.150 -18.821 1.00 95.56 88 MET A O 1
ATOM 694 N N . ILE A 1 89 ? 14.206 0.421 -21.041 1.00 94.50 89 ILE A N 1
ATOM 695 C CA . ILE A 1 89 ? 15.550 1.008 -21.044 1.00 94.50 89 ILE A CA 1
ATOM 696 C C . ILE A 1 89 ? 15.517 2.468 -20.582 1.00 94.50 89 ILE A C 1
ATOM 698 O O . ILE A 1 89 ? 16.477 2.969 -20.002 1.00 94.50 89 ILE A O 1
ATOM 702 N N . THR A 1 90 ? 14.419 3.177 -20.854 1.00 96.50 90 THR A N 1
ATOM 703 C CA . THR A 1 90 ? 14.321 4.619 -20.603 1.00 96.50 90 THR A CA 1
ATOM 704 C C . THR A 1 90 ? 13.152 4.960 -19.693 1.00 96.50 90 THR A C 1
ATOM 706 O O . THR A 1 90 ? 12.068 4.386 -19.798 1.00 96.50 90 THR A O 1
ATOM 709 N N . ALA A 1 91 ? 13.330 5.993 -18.867 1.00 94.94 91 ALA A N 1
ATOM 710 C CA . ALA A 1 91 ? 12.242 6.560 -18.072 1.00 94.94 91 ALA A CA 1
ATOM 711 C C . ALA A 1 91 ? 11.058 7.028 -18.943 1.00 94.94 91 ALA A C 1
ATOM 713 O O . ALA A 1 91 ? 9.911 6.959 -18.511 1.00 94.94 91 ALA A O 1
ATOM 714 N N . LEU A 1 92 ? 11.313 7.447 -20.191 1.00 95.25 92 LEU A N 1
ATOM 715 C CA . LEU A 1 92 ? 10.270 7.845 -21.139 1.00 95.25 92 LEU A CA 1
ATOM 716 C C . LEU A 1 92 ? 9.329 6.680 -21.493 1.00 95.25 92 LEU A C 1
ATOM 718 O O . LEU A 1 92 ? 8.117 6.866 -21.529 1.00 95.25 92 LEU A O 1
ATOM 722 N N . GLN A 1 93 ? 9.867 5.476 -21.710 1.00 95.56 93 GLN A N 1
ATOM 723 C CA . GLN A 1 93 ? 9.056 4.277 -21.963 1.00 95.56 93 GLN A CA 1
ATOM 724 C C . GLN A 1 93 ? 8.180 3.924 -20.756 1.00 95.56 93 GLN A C 1
ATOM 726 O O . GLN A 1 93 ? 7.004 3.613 -20.931 1.00 95.56 93 GLN A O 1
ATOM 731 N N . ILE A 1 94 ? 8.725 4.049 -19.541 1.00 94.44 94 ILE A N 1
ATOM 732 C CA . ILE A 1 94 ? 7.968 3.836 -18.299 1.00 94.44 94 ILE A CA 1
ATOM 733 C C . ILE A 1 94 ? 6.819 4.846 -18.201 1.00 94.44 94 ILE A C 1
ATOM 735 O O . ILE A 1 94 ? 5.679 4.461 -17.960 1.00 94.44 94 ILE A O 1
ATOM 739 N N . MET A 1 95 ? 7.090 6.128 -18.461 1.00 93.50 95 MET A N 1
ATOM 740 C CA . MET A 1 95 ? 6.072 7.183 -18.428 1.00 93.50 95 MET A CA 1
ATOM 741 C C . MET A 1 95 ? 4.970 6.980 -19.474 1.00 93.50 95 MET A C 1
ATOM 743 O O . MET A 1 95 ? 3.797 7.172 -19.157 1.00 93.50 95 MET A O 1
ATOM 747 N N . TYR A 1 96 ? 5.310 6.559 -20.697 1.00 94.12 96 TYR A N 1
ATOM 748 C CA . TYR A 1 96 ? 4.298 6.219 -21.702 1.00 94.12 96 TYR A CA 1
ATOM 749 C C . TYR A 1 96 ? 3.450 5.021 -21.279 1.00 94.12 96 TYR A C 1
ATOM 751 O O . TYR A 1 96 ? 2.230 5.071 -21.400 1.00 94.12 96 TYR A O 1
ATOM 759 N N . SER A 1 97 ? 4.077 3.982 -20.728 1.00 93.38 97 SER A N 1
ATOM 760 C CA . SER A 1 97 ? 3.383 2.805 -20.203 1.00 93.38 97 SER A CA 1
ATOM 761 C C . SER A 1 97 ? 2.435 3.159 -19.049 1.00 93.38 97 SER A C 1
ATOM 763 O O . SER A 1 97 ? 1.302 2.688 -19.003 1.00 93.38 97 SER A O 1
ATOM 765 N N . PHE A 1 98 ? 2.842 4.055 -18.145 1.00 92.38 98 PHE A N 1
ATOM 766 C CA . PHE A 1 98 ? 1.955 4.577 -17.101 1.00 92.38 98 PHE A CA 1
ATOM 767 C C . PHE A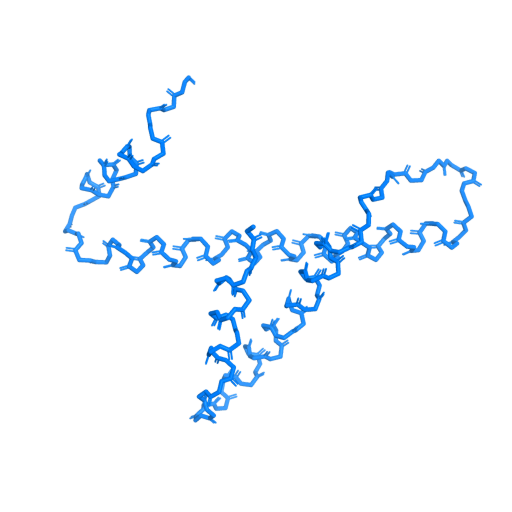 1 98 ? 0.798 5.398 -17.673 1.00 92.38 98 PHE A C 1
ATOM 769 O O . PHE A 1 98 ? -0.327 5.249 -17.201 1.00 92.38 98 PHE A O 1
ATOM 776 N N . GLY A 1 99 ? 1.040 6.219 -18.697 1.00 92.19 99 GLY A N 1
ATOM 777 C CA . GLY A 1 99 ? -0.021 6.954 -19.388 1.00 92.19 99 GLY A CA 1
ATOM 778 C C . GLY A 1 99 ? -1.040 6.038 -20.074 1.00 92.19 99 GLY A C 1
ATOM 779 O O . GLY A 1 99 ? -2.224 6.360 -20.094 1.00 92.19 99 GLY A O 1
ATOM 780 N N . ASP A 1 100 ? -0.602 4.889 -20.591 1.00 92.19 100 ASP A N 1
ATOM 781 C CA . ASP A 1 100 ? -1.486 3.864 -21.156 1.00 92.19 100 ASP A CA 1
ATOM 782 C C . ASP A 1 100 ? -2.292 3.135 -20.063 1.00 92.19 100 ASP A C 1
ATOM 784 O O . ASP A 1 100 ? -3.500 2.955 -20.193 1.00 92.19 100 ASP A O 1
ATOM 788 N N . MET A 1 101 ? -1.659 2.783 -18.934 1.00 91.62 101 MET A N 1
ATOM 789 C CA . MET A 1 101 ? -2.327 2.074 -17.830 1.00 91.62 101 MET A CA 1
ATOM 790 C C . MET A 1 101 ? -3.319 2.930 -17.041 1.00 91.62 101 MET A C 1
ATOM 792 O O . MET A 1 101 ? -4.373 2.433 -16.644 1.00 91.62 101 MET A O 1
ATOM 796 N N . PHE A 1 102 ? -2.965 4.181 -16.746 1.00 89.94 102 PHE A N 1
ATOM 797 C CA . PHE A 1 102 ? -3.728 5.049 -15.841 1.00 89.94 102 PHE A CA 1
ATOM 798 C C . PHE A 1 102 ? -4.481 6.165 -16.570 1.00 89.94 102 PHE A C 1
ATOM 800 O O . PHE A 1 102 ? -5.235 6.909 -15.944 1.00 89.94 102 PHE A O 1
ATOM 807 N N . GLY A 1 103 ? -4.301 6.274 -17.887 1.00 88.38 103 GLY A N 1
ATOM 808 C CA . GLY A 1 103 ? -4.781 7.404 -18.665 1.00 88.38 103 GLY A CA 1
ATOM 809 C C . GLY A 1 103 ? -3.945 8.663 -18.433 1.00 88.38 103 GLY A C 1
ATOM 810 O O . GLY A 1 103 ? -2.947 8.684 -17.709 1.00 88.38 103 GLY A O 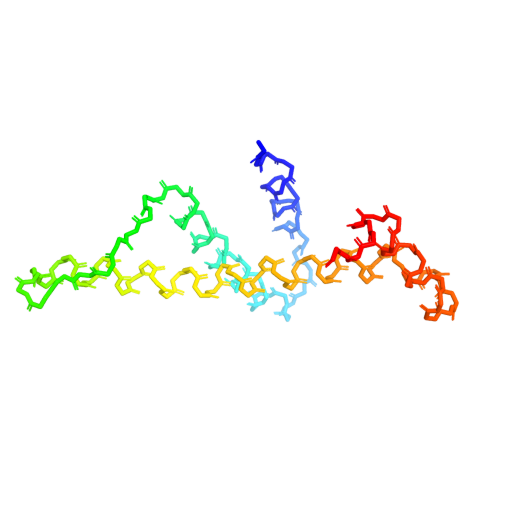1
ATOM 811 N N . LYS A 1 104 ? -4.366 9.754 -19.075 1.00 78.31 104 LYS A N 1
ATOM 812 C CA . LYS A 1 104 ? -3.794 11.076 -18.812 1.00 78.31 104 LYS A CA 1
ATOM 813 C C . LYS A 1 104 ? -4.419 11.640 -17.533 1.00 78.31 104 LYS A C 1
ATOM 815 O O . LYS A 1 104 ? -5.633 11.506 -17.376 1.00 78.31 104 LYS A O 1
ATOM 820 N N . PRO A 1 105 ? -3.635 12.278 -16.647 1.00 63.41 105 PRO A N 1
ATOM 821 C CA . PRO A 1 105 ? -4.209 13.014 -15.530 1.00 63.41 105 PRO A CA 1
ATOM 822 C C . PRO A 1 105 ? -5.180 14.071 -16.073 1.00 63.41 105 PRO A C 1
ATOM 824 O O . PRO A 1 105 ? -4.843 14.792 -17.016 1.00 63.41 105 PRO A O 1
ATOM 827 N N . SER A 1 106 ? -6.390 14.085 -15.514 1.00 66.88 106 SER A N 1
ATOM 828 C CA . SER A 1 106 ? -7.432 15.088 -15.760 1.00 66.88 106 SER A CA 1
ATOM 829 C C . SER A 1 106 ? -7.080 16.428 -15.137 1.00 66.88 106 SER A C 1
ATOM 831 O O . SER A 1 106 ? -6.612 16.389 -13.974 1.00 66.88 106 SER A O 1
#

Radius of gyration: 18.45 Å; chains: 1; bounding box: 35×37×48 Å

Secondary structure (DSSP, 8-state):
--HHHHHHHHHHTT----TTHHHHHHHHHHHHHHHHHHHHSPPPPPPPTT--HHHHHHHHHHHHHHHHHHHHHHHHHHHHHHHHHTT--SHHHHHHHHHHHH----

Sequence (106 aa):
MSTFLISRIAADKLTVDKYPTSKTNLSAILVVDDLYFVLTEAYLKAPESDATKFVCGAYDRWTKANSKARFYVLASISDVLANKHEIMITALQIMYSFGDMFGKPS